Protein AF-W7D0A9-F1 (afdb_monomer_lite)

Structure (mmCIF, N/CA/C/O backbone):
data_AF-W7D0A9-F1
#
_entry.id   AF-W7D0A9-F1
#
loop_
_atom_site.group_PDB
_atom_site.id
_atom_site.type_symbol
_atom_site.label_atom_id
_atom_site.label_alt_id
_atom_site.label_comp_id
_atom_site.label_asym_id
_atom_site.label_entity_id
_atom_site.label_seq_id
_atom_site.pdbx_PDB_ins_code
_atom_site.Cartn_x
_atom_site.Cartn_y
_atom_site.Cartn_z
_atom_site.occupanc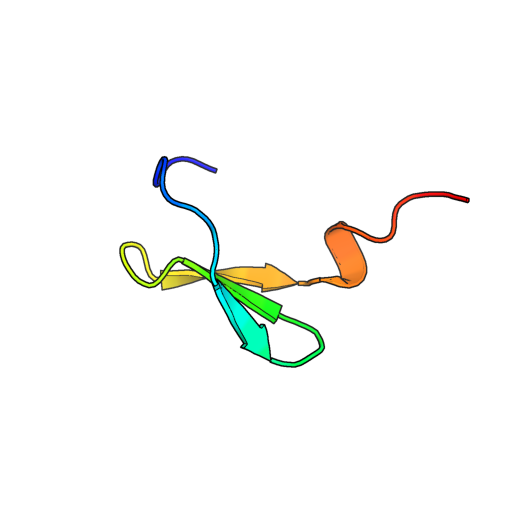y
_atom_site.B_iso_or_equiv
_atom_site.auth_seq_id
_atom_site.auth_comp_id
_atom_site.auth_asym_id
_atom_site.auth_atom_id
_atom_site.pdbx_PDB_model_num
ATOM 1 N N . PRO A 1 1 ? -2.867 11.027 2.000 1.00 51.25 1 PRO A N 1
ATOM 2 C CA . PRO A 1 1 ? -1.691 11.429 2.811 1.00 51.25 1 PRO A CA 1
ATOM 3 C C . PRO A 1 1 ? -1.956 11.676 4.316 1.00 51.25 1 PRO A C 1
ATOM 5 O O . PRO A 1 1 ? -1.029 12.074 5.012 1.00 51.25 1 PRO A O 1
ATOM 8 N N . SER A 1 2 ? -3.178 11.454 4.828 1.00 56.25 2 SER A N 1
ATOM 9 C CA . SER A 1 2 ? -3.578 11.913 6.172 1.00 56.25 2 SER A CA 1
ATOM 10 C C . SER A 1 2 ? -4.099 10.820 7.116 1.00 56.25 2 SER A C 1
ATOM 12 O O . SER A 1 2 ? -4.543 11.177 8.199 1.00 56.25 2 SER A O 1
ATOM 14 N N . CYS A 1 3 ? -4.046 9.526 6.760 1.00 62.47 3 CYS A N 1
ATOM 15 C CA . CYS A 1 3 ? -4.496 8.475 7.687 1.00 62.47 3 CYS A CA 1
ATOM 16 C C . CYS A 1 3 ? -3.453 8.115 8.765 1.00 62.47 3 CYS A C 1
ATOM 18 O O . CYS A 1 3 ? -3.813 7.476 9.739 1.00 62.47 3 CYS A O 1
ATOM 20 N N . GLY A 1 4 ? -2.188 8.559 8.665 1.00 65.62 4 GLY A N 1
ATOM 21 C CA . GLY A 1 4 ? -1.156 8.306 9.693 1.00 65.62 4 GLY A CA 1
ATOM 22 C C . GLY A 1 4 ? -0.780 6.829 9.891 1.00 65.62 4 GLY A C 1
ATOM 23 O O . GLY A 1 4 ? 0.155 6.537 10.631 1.00 65.62 4 GLY A O 1
ATOM 24 N N . GLU A 1 5 ? -1.484 5.931 9.207 1.00 67.94 5 GLU A N 1
ATOM 25 C CA . GLU A 1 5 ? -1.351 4.485 9.257 1.00 67.94 5 GLU A CA 1
ATOM 26 C C . GLU A 1 5 ? -0.621 3.980 8.007 1.00 67.94 5 GLU A C 1
ATOM 28 O O . GLU A 1 5 ? -0.632 4.626 6.951 1.00 67.94 5 GLU A O 1
ATOM 33 N N . GLU A 1 6 ? 0.083 2.860 8.155 1.00 70.25 6 GLU A N 1
ATOM 34 C CA . GLU A 1 6 ? 0.871 2.253 7.084 1.00 70.25 6 GLU A CA 1
ATOM 35 C C . GLU A 1 6 ? -0.078 1.733 5.995 1.00 70.25 6 GLU A C 1
ATOM 37 O O . GLU A 1 6 ? -1.046 1.035 6.285 1.00 70.25 6 GLU A O 1
ATOM 42 N N . MET A 1 7 ? 0.148 2.134 4.742 1.00 73.69 7 MET A N 1
ATOM 43 C CA . MET A 1 7 ? -0.711 1.723 3.630 1.00 73.69 7 MET A CA 1
ATOM 44 C C . MET A 1 7 ? -0.497 0.246 3.314 1.00 73.69 7 MET A C 1
ATOM 46 O O . MET A 1 7 ? 0.642 -0.200 3.169 1.00 73.69 7 MET A O 1
ATOM 50 N N . GLU A 1 8 ? -1.588 -0.497 3.149 1.00 75.38 8 GLU A N 1
ATOM 51 C CA . GLU A 1 8 ? -1.525 -1.913 2.810 1.00 75.38 8 GLU A CA 1
ATOM 52 C C . GLU A 1 8 ? -1.528 -2.096 1.291 1.00 75.38 8 GLU A C 1
ATOM 54 O O . GLU A 1 8 ? -2.207 -1.388 0.542 1.00 75.38 8 GLU A O 1
ATOM 59 N N . LYS A 1 9 ? -0.737 -3.058 0.807 1.00 76.25 9 LYS A N 1
ATOM 60 C CA . LYS A 1 9 ? -0.717 -3.398 -0.614 1.00 76.25 9 LYS A CA 1
ATOM 61 C C . LYS A 1 9 ? -1.976 -4.196 -0.943 1.00 76.25 9 LYS A C 1
ATOM 63 O O . LYS A 1 9 ? -2.094 -5.348 -0.529 1.00 76.25 9 LYS A O 1
ATOM 68 N N . TRP A 1 10 ? -2.895 -3.583 -1.681 1.00 74.38 10 TRP A N 1
ATOM 69 C CA . TRP A 1 10 ? -4.157 -4.216 -2.056 1.00 74.38 10 TRP A CA 1
ATOM 70 C C . TRP A 1 10 ? -4.022 -5.037 -3.340 1.00 74.38 10 TRP A C 1
ATOM 72 O O . TRP A 1 10 ? -4.439 -6.193 -3.379 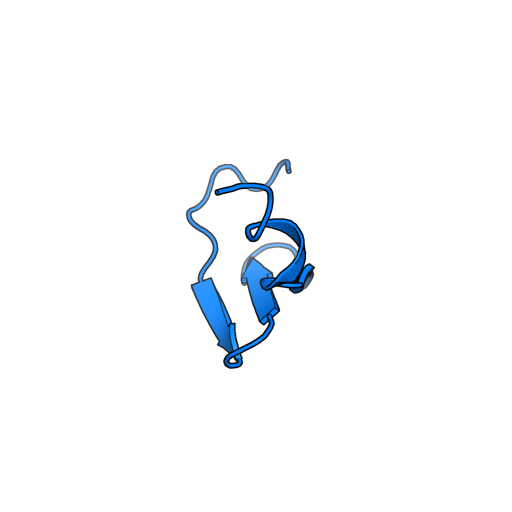1.00 74.38 10 TRP A O 1
ATOM 82 N N . ASP A 1 11 ? -3.358 -4.484 -4.357 1.00 77.38 11 ASP A N 1
ATOM 83 C CA . ASP A 1 11 ? -3.036 -5.186 -5.60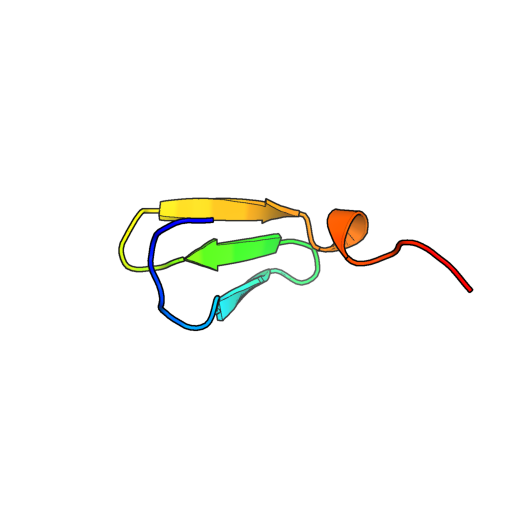3 1.00 77.38 11 ASP A CA 1
ATOM 84 C C . ASP A 1 11 ? -1.573 -4.932 -6.003 1.00 77.38 11 ASP A C 1
ATOM 86 O O . ASP A 1 11 ? -0.878 -4.111 -5.400 1.00 77.38 11 ASP A O 1
ATOM 90 N N . ASN A 1 12 ? -1.056 -5.644 -7.009 1.00 70.62 12 ASN A N 1
ATOM 91 C CA . ASN A 1 12 ? 0.329 -5.474 -7.449 1.00 70.62 12 ASN A CA 1
ATOM 92 C C . ASN A 1 12 ? 0.648 -4.043 -7.868 1.00 70.62 12 ASN A C 1
ATOM 94 O O . ASN A 1 12 ? 1.805 -3.648 -7.716 1.00 70.62 12 ASN A O 1
ATOM 98 N N . THR A 1 13 ? -0.374 -3.314 -8.316 1.00 77.94 13 THR A N 1
ATOM 99 C CA . THR A 1 13 ? -0.277 -1.944 -8.803 1.00 77.94 13 THR A CA 1
ATOM 100 C C . THR A 1 13 ? -0.936 -0.909 -7.887 1.00 77.94 13 THR A C 1
ATOM 102 O O . THR A 1 13 ? -0.966 0.259 -8.246 1.00 77.94 13 THR A O 1
ATOM 105 N N . VAL A 1 14 ? -1.516 -1.287 -6.736 1.00 83.00 14 VAL A N 1
ATOM 106 C CA . VAL A 1 14 ? -2.332 -0.367 -5.914 1.00 83.00 14 VAL A CA 1
ATOM 107 C C . VAL A 1 14 ? -2.115 -0.595 -4.419 1.00 83.00 14 VAL A C 1
ATOM 109 O O . VAL A 1 14 ? -2.231 -1.715 -3.915 1.00 83.00 14 VAL A O 1
ATOM 112 N N . TYR A 1 15 ? -1.869 0.494 -3.695 1.00 83.88 15 TYR A N 1
ATOM 113 C CA . TYR A 1 15 ? -1.918 0.556 -2.238 1.00 83.88 15 TYR A CA 1
ATOM 114 C C . TYR A 1 15 ? -3.249 1.160 -1.789 1.00 83.88 15 TYR A C 1
ATOM 116 O O . TYR A 1 15 ? -3.678 2.187 -2.316 1.00 83.88 15 TYR A O 1
ATOM 124 N N . GLU A 1 16 ? -3.890 0.547 -0.799 1.00 83.12 16 GLU A N 1
ATOM 125 C CA . GLU A 1 16 ? -5.142 1.023 -0.207 1.00 83.12 16 GLU A CA 1
ATOM 126 C C . GLU A 1 16 ? -4.918 1.335 1.278 1.00 83.12 16 GLU A C 1
ATOM 128 O O . GLU A 1 16 ? -4.301 0.555 2.004 1.00 83.12 16 GLU A O 1
ATOM 133 N N . CYS A 1 17 ? -5.410 2.485 1.752 1.00 80.88 17 CYS A N 1
ATOM 134 C CA . CYS A 1 17 ? -5.526 2.735 3.190 1.00 80.88 17 CYS A CA 1
ATOM 135 C C . CYS A 1 17 ? -6.890 2.197 3.665 1.00 80.88 17 CYS A C 1
ATOM 137 O O . CYS A 1 17 ? -7.905 2.819 3.336 1.00 80.88 17 CYS A O 1
ATOM 139 N N . PRO A 1 18 ? -6.942 1.102 4.448 1.00 74.38 18 PRO A N 1
ATOM 140 C CA . PRO A 1 18 ? -8.195 0.441 4.836 1.00 74.38 18 PRO A CA 1
ATOM 141 C C . PRO A 1 18 ? -9.106 1.323 5.704 1.00 74.38 18 PRO A C 1
ATOM 143 O O . PRO A 1 18 ? -10.315 1.113 5.752 1.00 74.38 18 PRO A O 1
ATOM 146 N N . ASP A 1 19 ? -8.540 2.332 6.370 1.00 77.00 19 ASP A N 1
ATOM 147 C CA . ASP A 1 19 ? -9.281 3.221 7.268 1.00 77.00 19 ASP A CA 1
ATOM 148 C C . ASP A 1 19 ? -10.036 4.335 6.521 1.00 77.00 19 ASP A C 1
ATOM 150 O O . ASP A 1 19 ? -11.166 4.688 6.855 1.00 77.00 19 ASP A O 1
ATOM 154 N N . CYS A 1 20 ? -9.435 4.877 5.457 1.00 79.06 20 CYS A N 1
ATOM 155 C CA . CYS A 1 20 ? -10.005 6.007 4.715 1.00 79.06 20 CYS A CA 1
ATOM 156 C C . CYS A 1 20 ? -10.407 5.682 3.269 1.00 79.06 20 CYS A C 1
ATOM 158 O O . CYS A 1 20 ? -10.965 6.547 2.593 1.00 79.06 20 CYS A O 1
ATOM 160 N N . GLY A 1 21 ? -10.133 4.464 2.790 1.00 76.06 21 GLY A N 1
ATOM 161 C CA . GLY A 1 21 ? -10.440 4.009 1.430 1.00 76.06 21 GLY A CA 1
ATOM 162 C C . GLY A 1 21 ? -9.676 4.760 0.336 1.00 76.06 21 GLY A C 1
ATOM 163 O O . GLY A 1 21 ? -10.065 4.732 -0.831 1.00 76.06 21 GLY A O 1
ATOM 164 N N . VAL A 1 22 ? -8.614 5.487 0.701 1.00 81.62 22 VAL A N 1
ATOM 165 C CA . VAL A 1 22 ? -7.746 6.163 -0.265 1.00 81.62 22 VAL A CA 1
ATOM 166 C C . VAL A 1 22 ? -6.907 5.111 -0.973 1.00 81.62 22 VAL A C 1
ATOM 168 O O . VAL A 1 22 ? -6.193 4.353 -0.320 1.00 81.62 22 VAL A O 1
ATOM 171 N N . MET A 1 23 ? -6.964 5.125 -2.302 1.00 83.56 23 MET A N 1
ATOM 172 C CA . MET A 1 23 ? -6.167 4.268 -3.173 1.00 83.56 23 MET A CA 1
ATOM 173 C C . MET A 1 23 ? -5.073 5.094 -3.851 1.00 83.56 23 MET A C 1
ATOM 175 O O . MET A 1 23 ? -5.326 6.214 -4.303 1.00 83.56 23 MET A O 1
ATOM 179 N N . ILE A 1 24 ? -3.860 4.552 -3.888 1.00 81.31 24 ILE A N 1
ATO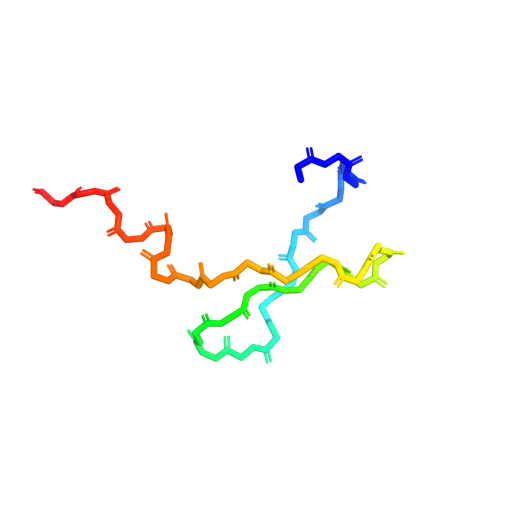M 180 C CA . ILE A 1 24 ? -2.681 5.153 -4.515 1.00 81.31 24 ILE A CA 1
ATOM 181 C C . ILE A 1 24 ? -2.065 4.103 -5.434 1.00 81.31 24 ILE A C 1
ATOM 183 O O . ILE A 1 24 ? -1.737 3.008 -4.977 1.00 81.31 24 ILE A O 1
ATOM 187 N N . ASP A 1 25 ? -1.898 4.426 -6.716 1.00 81.94 25 ASP A N 1
ATOM 188 C CA . ASP A 1 25 ? -1.195 3.541 -7.644 1.00 81.94 25 ASP A CA 1
ATOM 189 C C . ASP A 1 25 ? 0.272 3.370 -7.213 1.00 81.94 25 ASP A C 1
ATOM 191 O O . ASP A 1 25 ? 0.953 4.321 -6.816 1.00 81.94 25 ASP A O 1
ATOM 195 N N . SER A 1 26 ? 0.778 2.142 -7.276 1.00 74.00 26 SER A N 1
ATOM 196 C CA . SER A 1 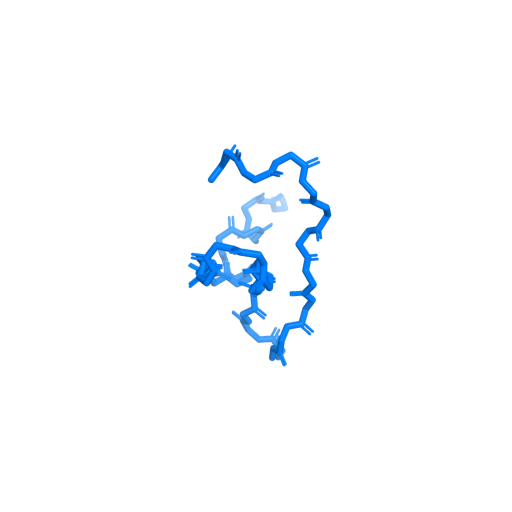26 ? 2.163 1.823 -6.934 1.00 74.00 26 SER A CA 1
ATOM 197 C C . SER A 1 26 ? 3.149 2.411 -7.936 1.00 74.00 26 SER A C 1
ATOM 199 O O . SER A 1 26 ? 4.286 2.667 -7.560 1.00 74.00 26 SER A O 1
ATOM 201 N N . ASP A 1 27 ? 2.715 2.670 -9.172 1.00 69.38 27 ASP A N 1
ATOM 202 C CA . ASP A 1 27 ? 3.504 3.365 -10.193 1.00 69.38 27 ASP A CA 1
ATOM 203 C C . ASP A 1 27 ? 3.914 4.779 -9.746 1.00 69.38 27 ASP A C 1
ATOM 205 O O . ASP A 1 27 ? 4.928 5.300 -10.191 1.00 69.38 27 ASP A O 1
ATOM 209 N N . ILE A 1 28 ? 3.177 5.395 -8.812 1.00 65.12 28 ILE A N 1
ATOM 210 C CA . ILE A 1 28 ? 3.503 6.716 -8.245 1.00 65.12 28 ILE A CA 1
ATOM 211 C C . ILE A 1 28 ? 4.684 6.621 -7.253 1.00 65.12 28 ILE A C 1
ATOM 213 O O . ILE A 1 28 ? 5.289 7.631 -6.907 1.00 65.12 28 ILE A O 1
ATOM 217 N N . PHE A 1 29 ? 5.028 5.413 -6.791 1.00 59.72 29 PHE A N 1
ATOM 218 C CA . PHE A 1 29 ? 6.235 5.147 -6.000 1.00 59.72 29 PHE A CA 1
ATOM 219 C C . PHE A 1 29 ? 7.439 4.742 -6.870 1.00 59.72 29 PHE A C 1
ATOM 221 O O . PHE A 1 29 ? 8.549 4.647 -6.346 1.00 59.72 29 PHE A O 1
ATOM 228 N N . GLU A 1 30 ? 7.249 4.525 -8.176 1.00 61.50 30 GLU A N 1
ATOM 229 C CA . GLU A 1 30 ? 8.325 4.301 -9.150 1.00 61.50 30 GLU A CA 1
ATOM 230 C C . GLU A 1 30 ? 8.758 5.632 -9.807 1.00 61.50 30 GLU A C 1
ATOM 232 O O . GLU A 1 30 ? 8.600 5.856 -11.001 1.00 61.50 30 GLU A O 1
ATOM 237 N N . GLU A 1 31 ? 9.349 6.525 -9.010 1.00 61.12 31 GLU A N 1
ATOM 238 C CA . GLU A 1 31 ? 10.164 7.681 -9.440 1.00 61.12 31 GLU A CA 1
ATOM 239 C C . GLU A 1 31 ? 11.440 7.621 -8.569 1.00 61.12 31 GLU A C 1
ATOM 241 O O . GLU A 1 31 ? 11.323 7.626 -7.347 1.00 61.12 31 GLU A O 1
ATOM 246 N N . GLU A 1 32 ? 12.699 7.492 -8.997 1.00 51.19 32 GLU A N 1
ATOM 247 C CA . GLU A 1 32 ? 13.430 7.385 -10.267 1.00 51.19 32 GLU A CA 1
ATOM 248 C C . GLU A 1 32 ? 14.673 6.494 -9.970 1.00 51.19 32 GLU A C 1
ATOM 250 O O . GLU A 1 32 ? 15.166 6.496 -8.836 1.00 51.19 32 GLU A O 1
ATOM 255 N N . VAL A 1 33 ? 15.203 5.748 -10.952 1.00 51.62 33 VAL A N 1
ATOM 256 C CA . VAL A 1 33 ? 16.564 5.156 -10.881 1.00 51.62 33 VAL A CA 1
ATOM 257 C C . VAL A 1 33 ? 17.629 6.135 -11.353 1.00 51.62 33 VAL A C 1
ATOM 259 O O . VAL A 1 33 ? 17.366 6.852 -12.343 1.00 51.62 33 VAL A O 1
#

pLDDT: mean 71.48, std 9.82, range [51.19, 83.88]

Sequence (33 aa):
PSCGEEMEKWDNTVYECPDCGVMIDSDIFEEEV
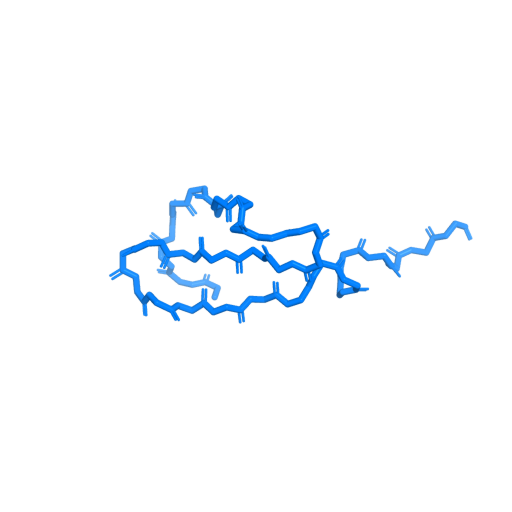
Secondary structure (DSSP, 8-state):
--S-SPPEEEETTEEEETTTTEEEEGGGG----

Radius of gyration: 9.9 Å; chains: 1; bounding box: 27×17×21 Å

Organism: NCBI:txid1265822

Foldseek 3Di:
DPPPDDWDCPDPQWTADPVPRDIDGCVVVCPDD